Protein AF-A0A951AWD9-F1 (afdb_monomer_lite)

Structure (mmCIF, N/CA/C/O backbone):
data_AF-A0A951AWD9-F1
#
_entry.id   AF-A0A951AWD9-F1
#
loop_
_atom_site.group_PDB
_atom_site.id
_atom_site.type_symbol
_atom_site.label_atom_id
_atom_site.label_alt_id
_atom_site.label_comp_id
_atom_site.label_asym_id
_atom_site.label_entity_id
_atom_site.label_seq_id
_atom_site.pdbx_PDB_ins_code
_atom_site.Cartn_x
_atom_site.Cartn_y
_atom_site.Cartn_z
_atom_site.occupancy
_atom_site.B_iso_or_equiv
_atom_site.auth_seq_id
_atom_site.auth_comp_id
_atom_site.auth_asym_id
_atom_site.auth_atom_id
_atom_site.p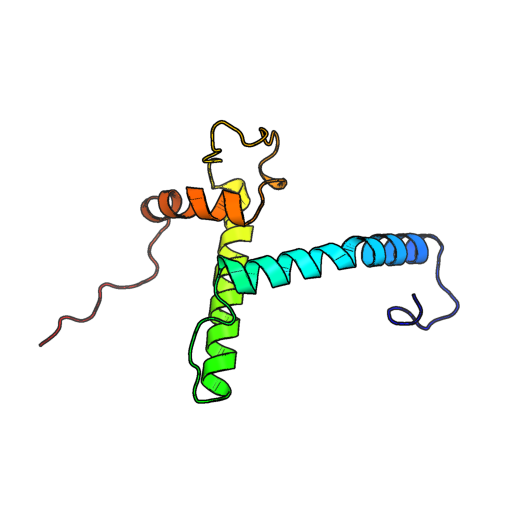dbx_PDB_model_nu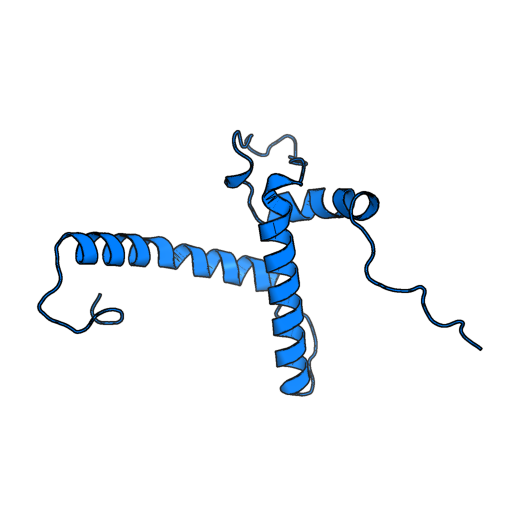m
ATOM 1 N N . MET A 1 1 ? 21.305 -2.491 -16.222 1.00 57.22 1 MET A N 1
ATOM 2 C CA . MET A 1 1 ? 20.548 -3.714 -16.576 1.00 57.22 1 MET A CA 1
ATOM 3 C C . MET A 1 1 ? 21.262 -5.003 -16.162 1.00 57.22 1 MET A C 1
ATOM 5 O O . MET A 1 1 ? 20.580 -5.927 -15.749 1.00 57.22 1 MET A O 1
ATOM 9 N N . TRP A 1 2 ? 22.603 -5.027 -16.172 1.00 58.62 2 TRP A N 1
ATOM 10 C CA . TRP A 1 2 ? 23.461 -6.113 -15.651 1.00 58.62 2 TRP A CA 1
ATOM 11 C C . TRP A 1 2 ? 23.041 -6.681 -14.281 1.00 58.62 2 TRP A C 1
ATOM 13 O O . TRP A 1 2 ? 23.166 -7.877 -14.051 1.00 58.62 2 TRP A O 1
ATOM 23 N N . LEU A 1 3 ? 22.461 -5.864 -13.393 1.00 63.81 3 LEU A N 1
ATOM 24 C CA . LEU A 1 3 ? 21.988 -6.346 -12.091 1.00 63.81 3 LEU A CA 1
ATOM 25 C C . LEU A 1 3 ? 20.840 -7.377 -12.184 1.00 63.81 3 LEU A C 1
ATOM 27 O O . LEU A 1 3 ? 20.562 -8.054 -11.200 1.00 63.81 3 LEU A O 1
ATOM 31 N N . TRP A 1 4 ? 20.113 -7.433 -13.307 1.00 69.44 4 TRP A N 1
ATOM 32 C CA . TRP A 1 4 ? 18.871 -8.210 -13.467 1.00 69.44 4 TRP A CA 1
ATOM 33 C C . TRP A 1 4 ? 18.958 -9.294 -14.543 1.00 69.44 4 TRP A C 1
ATOM 35 O O . TRP A 1 4 ? 18.113 -10.184 -14.574 1.00 69.44 4 TRP A O 1
ATOM 45 N N . TYR A 1 5 ? 19.957 -9.228 -15.421 1.00 74.25 5 TYR A N 1
ATOM 46 C CA . TYR A 1 5 ? 20.185 -10.225 -16.456 1.00 74.25 5 TYR A CA 1
ATOM 47 C C . TYR A 1 5 ? 21.662 -10.224 -16.839 1.00 74.25 5 TYR A C 1
ATOM 49 O O . TYR A 1 5 ? 22.251 -9.160 -17.035 1.00 74.25 5 TYR A O 1
ATOM 57 N N . SER A 1 6 ? 22.256 -11.412 -16.909 1.00 79.31 6 SER A N 1
ATOM 58 C CA . SER A 1 6 ? 23.694 -11.605 -17.119 1.00 79.31 6 SER A CA 1
ATOM 59 C C . SER A 1 6 ? 24.032 -12.402 -18.376 1.00 79.31 6 SER A C 1
ATOM 61 O O . SER A 1 6 ? 25.214 -12.585 -18.659 1.00 79.31 6 SER A O 1
ATOM 63 N N . ARG A 1 7 ? 23.033 -12.889 -19.127 1.00 80.62 7 ARG A N 1
ATOM 64 C CA . ARG A 1 7 ? 23.299 -13.621 -20.367 1.00 80.62 7 ARG A CA 1
ATOM 65 C C . ARG A 1 7 ? 23.437 -12.663 -21.562 1.00 80.62 7 ARG A C 1
ATOM 67 O O . ARG A 1 7 ? 22.787 -11.617 -21.574 1.00 80.62 7 ARG A O 1
ATOM 74 N N . PRO A 1 8 ? 24.295 -12.983 -22.539 1.00 77.56 8 PRO A N 1
ATOM 75 C CA . PRO A 1 8 ? 24.526 -12.131 -23.704 1.00 77.56 8 PRO A CA 1
ATOM 76 C C . PRO A 1 8 ? 23.463 -12.289 -24.808 1.00 77.56 8 PRO A C 1
ATOM 78 O O . PRO A 1 8 ? 23.361 -11.424 -25.670 1.00 77.56 8 PRO A O 1
ATOM 81 N N . ASP A 1 9 ? 22.655 -13.351 -24.785 1.00 85.75 9 ASP A N 1
ATOM 82 C CA . ASP A 1 9 ? 21.656 -13.732 -25.799 1.00 85.75 9 ASP A CA 1
ATOM 83 C C . ASP A 1 9 ? 20.261 -13.134 -25.538 1.00 85.75 9 ASP A C 1
ATOM 85 O O . ASP A 1 9 ? 19.228 -13.792 -25.648 1.00 85.75 9 ASP A O 1
ATOM 89 N N . LEU A 1 10 ? 20.225 -11.858 -25.164 1.00 86.69 10 LEU A N 1
ATOM 90 C CA . LEU A 1 10 ? 18.997 -11.171 -24.781 1.00 86.69 10 LEU A CA 1
ATOM 91 C C . LEU A 1 10 ? 18.179 -10.808 -26.027 1.00 86.69 10 LEU A C 1
ATOM 93 O O . LEU A 1 10 ? 18.614 -9.995 -26.839 1.00 86.69 10 LEU A O 1
ATOM 97 N N . SER A 1 11 ? 16.982 -11.382 -26.171 1.00 90.38 11 SER A N 1
ATOM 98 C CA . SER A 1 11 ? 16.075 -10.984 -27.252 1.00 90.38 11 SER A CA 1
ATOM 99 C C . SER A 1 11 ? 15.614 -9.531 -27.076 1.00 90.38 11 SER A C 1
ATOM 101 O O . SER A 1 11 ? 15.469 -9.044 -25.950 1.00 90.38 11 SER A O 1
ATOM 103 N N . ASP A 1 12 ? 15.277 -8.842 -28.168 1.00 89.81 12 ASP A N 1
ATOM 104 C CA . ASP A 1 12 ? 14.719 -7.479 -28.110 1.00 89.81 12 ASP A CA 1
ATOM 105 C C . ASP A 1 12 ? 13.452 -7.391 -27.242 1.00 89.81 12 ASP A C 1
ATOM 107 O O . ASP A 1 12 ? 13.168 -6.370 -26.605 1.00 89.81 12 ASP A O 1
ATOM 111 N N . THR A 1 13 ? 12.679 -8.478 -27.182 1.00 91.62 13 THR A N 1
ATOM 112 C CA . THR A 1 13 ? 11.474 -8.567 -26.348 1.00 91.62 13 THR A CA 1
ATOM 113 C C . THR A 1 13 ? 11.834 -8.586 -24.865 1.00 91.62 13 THR A C 1
ATOM 115 O O . THR A 1 13 ? 11.244 -7.847 -24.067 1.00 91.62 13 THR A O 1
ATOM 118 N N . ASP A 1 14 ? 12.830 -9.385 -24.488 1.00 88.94 14 ASP A N 1
ATOM 119 C CA . ASP A 1 14 ? 13.319 -9.458 -23.113 1.00 88.94 14 ASP A CA 1
ATOM 120 C C . ASP A 1 14 ? 13.976 -8.141 -22.694 1.00 88.94 14 ASP A C 1
ATOM 122 O O . ASP A 1 14 ? 13.742 -7.661 -21.580 1.00 88.94 14 ASP A O 1
ATOM 126 N N . LEU A 1 15 ? 14.704 -7.491 -23.607 1.00 89.31 15 LEU A N 1
ATOM 127 C CA . LEU A 1 15 ? 15.324 -6.191 -23.372 1.00 89.31 15 LEU A CA 1
ATOM 128 C C . LEU A 1 15 ? 14.255 -5.140 -23.071 1.00 89.31 15 LEU A C 1
ATOM 130 O O . LEU A 1 15 ? 14.309 -4.452 -22.049 1.00 89.31 15 LEU A O 1
ATOM 134 N N . ASN A 1 16 ? 13.217 -5.068 -23.902 1.00 91.62 16 ASN A N 1
ATOM 135 C CA . ASN A 1 16 ? 12.093 -4.166 -23.679 1.00 91.62 16 ASN A CA 1
ATOM 136 C C . ASN A 1 16 ? 11.373 -4.445 -22.352 1.00 91.62 16 ASN A C 1
ATOM 138 O O . ASN A 1 16 ? 10.979 -3.510 -21.644 1.00 91.62 16 ASN A O 1
ATOM 142 N N . ARG A 1 17 ? 11.212 -5.716 -21.970 1.00 89.81 17 ARG A N 1
ATOM 143 C CA . ARG A 1 17 ? 10.591 -6.099 -20.696 1.00 89.81 17 ARG A CA 1
ATOM 144 C C . ARG A 1 17 ? 11.435 -5.669 -19.500 1.00 89.81 17 ARG A C 1
ATOM 146 O O . ARG A 1 17 ? 10.899 -5.051 -18.577 1.00 89.81 17 ARG A O 1
ATOM 153 N N . LEU A 1 18 ? 12.734 -5.959 -19.516 1.00 89.75 18 LEU A N 1
ATOM 154 C CA . LEU A 1 18 ? 13.669 -5.565 -18.462 1.00 89.75 18 LEU A CA 1
ATOM 155 C C . LEU A 1 18 ? 13.762 -4.042 -18.349 1.00 89.75 18 LEU A C 1
ATOM 157 O O . LEU A 1 18 ? 13.774 -3.514 -17.239 1.00 89.75 18 LEU A O 1
ATOM 161 N N . TRP A 1 19 ? 13.756 -3.328 -19.477 1.00 88.44 19 TRP A N 1
ATOM 162 C CA . TRP A 1 19 ? 13.758 -1.868 -19.507 1.00 88.44 19 TRP A CA 1
ATOM 163 C C . TRP A 1 19 ? 12.502 -1.291 -18.849 1.00 88.44 19 TRP A C 1
ATOM 165 O O . TRP A 1 19 ? 12.590 -0.474 -17.932 1.00 88.44 19 TRP A O 1
ATOM 175 N N . ARG A 1 20 ? 11.316 -1.781 -19.232 1.00 90.38 20 ARG A N 1
ATOM 176 C CA . ARG A 1 20 ? 10.046 -1.376 -18.604 1.00 90.38 20 ARG A CA 1
ATOM 177 C C . ARG A 1 20 ? 10.026 -1.686 -17.109 1.00 90.38 20 ARG A C 1
ATOM 179 O O . ARG A 1 20 ? 9.556 -0.865 -16.326 1.00 90.38 20 ARG A O 1
ATOM 186 N N . ALA A 1 21 ? 10.534 -2.845 -16.701 1.00 88.06 21 ALA A N 1
ATOM 187 C CA . ALA A 1 21 ? 10.590 -3.228 -15.296 1.00 88.06 21 ALA A CA 1
ATOM 188 C C . ALA A 1 21 ? 11.583 -2.354 -14.502 1.00 88.06 21 ALA A C 1
ATOM 190 O O . ALA A 1 21 ? 11.283 -1.964 -13.373 1.00 88.06 21 ALA A O 1
ATOM 191 N N . PHE A 1 22 ? 12.710 -1.967 -15.107 1.00 86.88 22 PHE A N 1
ATOM 192 C CA . PHE A 1 22 ? 13.659 -1.021 -14.521 1.00 86.88 22 PHE A CA 1
ATOM 193 C C . PHE A 1 22 ? 13.017 0.353 -14.291 1.00 86.88 22 PHE A C 1
ATOM 195 O O . PHE A 1 22 ? 13.102 0.885 -13.186 1.00 86.88 22 PHE A O 1
ATOM 202 N N . LEU A 1 23 ? 12.287 0.887 -15.276 1.00 88.31 23 LEU A N 1
ATOM 203 C CA . LEU A 1 23 ? 11.564 2.159 -15.135 1.00 88.31 23 LEU A CA 1
ATOM 204 C C . LEU A 1 23 ? 10.492 2.117 -14.033 1.00 88.31 23 LEU A C 1
ATOM 206 O O . LEU A 1 23 ? 10.219 3.126 -13.387 1.00 88.31 23 LEU A O 1
ATOM 210 N N . ARG A 1 24 ? 9.907 0.943 -13.771 1.00 87.31 24 ARG A N 1
ATOM 211 C CA . ARG A 1 24 ? 8.931 0.729 -12.689 1.00 87.31 24 ARG A CA 1
ATOM 212 C C . ARG A 1 24 ? 9.569 0.566 -11.309 1.00 87.31 24 ARG A C 1
ATOM 214 O O . ARG A 1 24 ? 8.847 0.578 -10.318 1.00 87.31 24 ARG A O 1
ATOM 221 N N . ARG A 1 25 ? 10.900 0.456 -11.190 1.00 86.75 25 ARG A N 1
ATOM 222 C CA . ARG A 1 25 ? 11.588 0.302 -9.891 1.00 86.75 25 ARG A CA 1
ATOM 223 C C . ARG A 1 25 ? 11.231 1.417 -8.907 1.00 86.75 25 ARG A C 1
ATOM 225 O O . ARG A 1 25 ? 11.125 1.151 -7.712 1.00 86.75 25 ARG A O 1
ATOM 232 N N . PHE A 1 26 ? 10.999 2.631 -9.399 1.00 86.31 26 PHE A N 1
ATOM 233 C CA . PHE A 1 26 ? 10.597 3.775 -8.578 1.00 86.31 26 PHE A CA 1
ATOM 234 C C . PHE A 1 26 ? 9.253 3.562 -7.852 1.00 86.31 26 PHE A C 1
ATOM 236 O O . PHE A 1 26 ? 9.006 4.136 -6.789 1.00 86.31 26 PHE A O 1
ATOM 243 N N . ASP A 1 27 ? 8.394 2.665 -8.344 1.00 87.00 27 ASP A N 1
ATOM 244 C CA . ASP A 1 27 ? 7.144 2.300 -7.667 1.00 87.00 27 ASP A CA 1
ATOM 245 C C . ASP A 1 27 ? 7.406 1.612 -6.308 1.00 87.00 27 ASP A C 1
ATOM 247 O O . ASP A 1 27 ? 6.586 1.708 -5.383 1.00 87.00 27 ASP A O 1
ATOM 251 N N . LEU A 1 28 ? 8.572 0.971 -6.132 1.00 88.44 28 LEU A N 1
ATOM 252 C CA . LEU A 1 28 ? 8.980 0.392 -4.84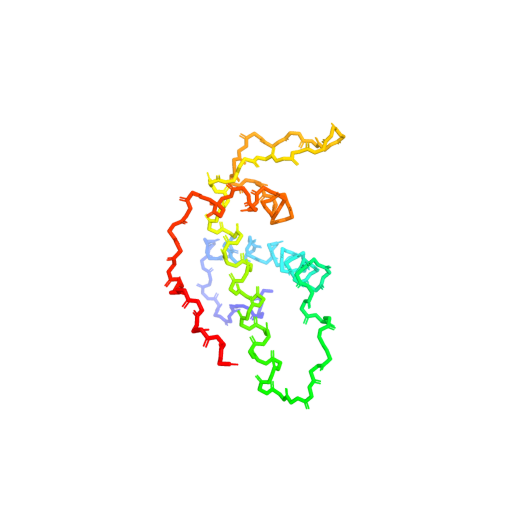7 1.00 88.44 28 LEU A CA 1
ATOM 253 C C . LEU A 1 28 ? 9.233 1.470 -3.795 1.00 88.44 28 LEU A C 1
ATOM 255 O O . LEU A 1 28 ? 8.855 1.286 -2.640 1.00 88.44 28 LEU A O 1
ATOM 259 N N . GLU A 1 29 ? 9.808 2.612 -4.170 1.00 93.25 29 GLU A N 1
ATOM 260 C CA . GLU A 1 29 ? 10.067 3.705 -3.228 1.00 93.25 29 GLU A CA 1
ATOM 261 C C . GLU A 1 29 ? 8.767 4.280 -2.672 1.00 93.25 29 GLU A C 1
ATOM 263 O O . GLU A 1 29 ? 8.628 4.477 -1.461 1.00 93.25 29 GLU A O 1
ATOM 268 N N . HIS A 1 30 ? 7.770 4.471 -3.537 1.00 91.94 30 HIS A N 1
ATOM 269 C CA . HIS A 1 30 ? 6.430 4.876 -3.122 1.00 91.94 30 HIS A CA 1
ATOM 270 C C . HIS A 1 30 ? 5.768 3.838 -2.221 1.00 91.94 30 HIS A C 1
ATOM 272 O O . HIS A 1 30 ? 5.119 4.199 -1.235 1.00 91.94 30 HIS A O 1
ATOM 278 N N . THR A 1 31 ? 5.960 2.554 -2.526 1.00 93.44 31 THR A N 1
ATOM 279 C CA . THR A 1 31 ? 5.457 1.460 -1.693 1.00 93.44 31 THR A CA 1
ATOM 280 C C . THR A 1 31 ? 6.106 1.508 -0.313 1.00 93.44 31 THR A C 1
ATOM 282 O O . THR A 1 31 ? 5.393 1.596 0.685 1.00 93.44 31 THR A O 1
ATOM 285 N N . PHE A 1 32 ? 7.437 1.570 -0.217 1.00 94.88 32 PHE A N 1
ATOM 286 C CA . PHE A 1 32 ? 8.140 1.678 1.064 1.00 94.88 32 PHE A CA 1
ATOM 287 C C . PHE A 1 32 ? 7.753 2.936 1.840 1.00 94.88 32 PHE A C 1
ATOM 289 O O . PHE A 1 32 ? 7.531 2.860 3.050 1.00 94.88 32 PHE A O 1
ATOM 296 N N . ARG A 1 33 ? 7.606 4.082 1.164 1.00 96.00 33 ARG A N 1
ATOM 297 C CA . ARG A 1 33 ? 7.111 5.319 1.779 1.00 96.00 33 ARG A CA 1
ATOM 298 C C . ARG A 1 33 ? 5.724 5.109 2.383 1.00 96.00 33 ARG A C 1
ATOM 300 O O . ARG A 1 33 ? 5.509 5.457 3.542 1.00 96.00 33 ARG A O 1
ATOM 307 N N . PHE A 1 34 ? 4.806 4.490 1.643 1.00 96.19 34 PHE A N 1
ATOM 308 C CA . PHE A 1 34 ? 3.464 4.175 2.126 1.00 96.19 34 PHE A CA 1
ATOM 309 C C . PHE A 1 34 ? 3.488 3.228 3.336 1.00 96.19 34 PHE A C 1
ATOM 311 O O . PHE A 1 34 ? 2.842 3.518 4.347 1.00 96.19 34 PHE A O 1
ATOM 318 N N . LEU A 1 35 ? 4.264 2.139 3.277 1.00 97.50 35 LEU A N 1
ATOM 319 C CA . LEU A 1 35 ? 4.392 1.183 4.382 1.00 97.50 35 LEU A CA 1
ATOM 320 C C . LEU A 1 35 ? 4.922 1.866 5.652 1.00 97.50 35 LEU A C 1
ATOM 322 O O . LEU A 1 35 ? 4.333 1.719 6.723 1.00 97.50 35 LEU A O 1
ATOM 326 N N . LYS A 1 36 ? 5.985 2.671 5.542 1.00 96.88 36 LYS A N 1
ATOM 327 C CA . LYS A 1 36 ? 6.592 3.375 6.684 1.00 96.88 36 LYS A CA 1
ATOM 328 C C . LYS A 1 36 ? 5.676 4.460 7.251 1.00 96.88 36 LYS A C 1
ATOM 330 O O . LYS A 1 36 ? 5.385 4.455 8.443 1.00 96.88 36 LYS A O 1
ATOM 335 N N . GLN A 1 37 ? 5.188 5.367 6.407 1.00 96.31 37 GLN A N 1
ATOM 336 C CA . GLN A 1 37 ? 4.502 6.585 6.855 1.00 96.31 37 GLN A CA 1
ATOM 337 C C . GLN A 1 37 ? 3.011 6.372 7.128 1.00 96.31 37 GLN A C 1
ATOM 339 O O . GLN A 1 37 ? 2.451 6.960 8.055 1.00 96.31 37 GLN A O 1
ATOM 344 N N . THR A 1 38 ? 2.347 5.532 6.334 1.00 96.00 38 THR A N 1
ATOM 345 C CA . THR A 1 38 ? 0.895 5.340 6.443 1.00 96.00 38 THR A CA 1
ATOM 346 C C . THR A 1 38 ? 0.561 4.131 7.301 1.00 96.00 38 THR A C 1
ATOM 348 O O . THR A 1 38 ? -0.170 4.281 8.282 1.00 96.00 38 THR A O 1
ATOM 351 N N . LEU A 1 39 ? 1.114 2.957 6.974 1.00 96.38 39 LEU A N 1
ATOM 352 C CA . LEU A 1 39 ? 0.855 1.725 7.731 1.00 96.38 39 LEU A CA 1
ATOM 353 C C . LEU A 1 39 ? 1.689 1.614 9.013 1.00 96.38 39 LEU A C 1
ATOM 355 O O . LEU A 1 39 ? 1.331 0.856 9.905 1.00 96.38 39 LEU A O 1
ATOM 359 N N . GLY A 1 40 ? 2.739 2.424 9.156 1.00 96.69 40 GLY A N 1
ATOM 360 C CA . GLY A 1 40 ? 3.514 2.498 10.388 1.00 96.69 40 GLY A CA 1
ATOM 361 C C . GLY A 1 40 ? 4.550 1.392 10.531 1.00 96.69 40 GLY A C 1
ATOM 362 O O . GLY A 1 40 ? 4.825 0.967 11.649 1.00 96.69 40 GLY A O 1
ATOM 363 N N . TRP A 1 41 ? 5.142 0.931 9.428 1.00 97.25 41 TRP A N 1
ATOM 364 C CA . TRP A 1 41 ? 6.139 -0.143 9.456 1.00 97.25 41 TRP A CA 1
ATOM 365 C C . TRP A 1 41 ? 7.279 0.117 10.455 1.00 97.25 41 TRP A C 1
ATOM 367 O O . TRP A 1 41 ? 7.686 -0.796 11.158 1.00 97.25 41 TRP A O 1
ATOM 377 N N . THR A 1 42 ? 7.708 1.371 10.612 1.00 96.19 42 THR A N 1
ATOM 378 C CA . THR A 1 42 ? 8.778 1.775 11.543 1.00 96.19 42 THR A CA 1
ATOM 379 C C . THR A 1 42 ? 8.267 2.391 12.851 1.00 96.19 42 THR A C 1
ATOM 381 O O . THR A 1 42 ? 9.048 2.986 13.585 1.00 96.19 42 THR A O 1
ATOM 384 N N . ARG A 1 43 ? 6.959 2.319 13.141 1.00 95.44 43 ARG A N 1
ATOM 385 C CA . ARG A 1 43 ? 6.367 2.895 14.362 1.00 95.44 43 ARG A CA 1
ATOM 386 C C . ARG A 1 43 ? 6.550 2.071 15.645 1.00 95.44 43 ARG A C 1
ATOM 388 O O . ARG A 1 43 ? 6.710 2.702 16.689 1.00 95.44 43 ARG A O 1
ATOM 395 N N . PRO A 1 44 ? 6.452 0.728 15.656 1.00 94.06 44 PRO A N 1
ATOM 396 C CA . PRO A 1 44 ? 6.465 0.002 16.922 1.00 94.06 44 PRO A CA 1
ATOM 397 C C . PRO A 1 44 ? 7.860 -0.025 17.548 1.00 94.06 44 PRO A C 1
ATOM 399 O O . PRO A 1 44 ? 8.874 -0.144 16.864 1.00 94.06 44 PRO A O 1
ATOM 402 N N . ARG A 1 45 ? 7.898 0.014 18.882 1.00 94.44 45 ARG A N 1
ATOM 403 C CA . ARG A 1 45 ? 9.123 -0.151 19.675 1.00 94.44 45 ARG A CA 1
ATOM 404 C C . ARG A 1 45 ? 9.370 -1.641 19.915 1.00 94.44 45 ARG A C 1
ATOM 406 O O . ARG A 1 45 ? 9.028 -2.181 20.963 1.00 94.44 45 ARG A O 1
ATOM 413 N N . ILE A 1 46 ? 9.888 -2.304 18.889 1.00 93.50 46 ILE A N 1
ATOM 414 C CA . ILE A 1 46 ? 10.219 -3.733 18.889 1.00 93.50 46 ILE A CA 1
ATOM 415 C C . ILE A 1 46 ? 11.442 -3.990 19.778 1.00 93.50 46 ILE A C 1
ATOM 417 O O . ILE A 1 46 ? 12.400 -3.222 19.743 1.00 93.50 46 ILE A O 1
ATOM 421 N N . ARG A 1 47 ? 11.412 -5.072 20.566 1.00 95.69 47 ARG A N 1
ATOM 422 C CA . ARG A 1 47 ? 12.512 -5.458 21.468 1.00 95.69 47 ARG A CA 1
ATOM 423 C C . ARG A 1 47 ? 13.283 -6.692 21.006 1.00 95.69 47 ARG A C 1
ATOM 425 O O . ARG A 1 47 ? 14.400 -6.895 21.462 1.00 95.69 47 ARG A O 1
ATOM 432 N N . THR A 1 48 ? 12.707 -7.509 20.122 1.00 97.38 48 THR A N 1
ATOM 433 C CA . THR A 1 48 ? 13.352 -8.727 19.603 1.00 97.38 48 THR A CA 1
ATOM 434 C C . THR A 1 48 ? 13.221 -8.843 18.081 1.00 97.38 48 THR A C 1
ATOM 436 O O . THR A 1 48 ? 12.222 -8.378 17.527 1.00 97.38 48 THR A O 1
ATOM 439 N N . PRO A 1 49 ? 14.167 -9.502 17.383 1.00 96.50 49 PRO A N 1
ATOM 440 C CA . PRO A 1 49 ? 14.084 -9.699 15.932 1.00 96.50 49 PRO A CA 1
ATOM 441 C C . PRO A 1 49 ? 12.767 -10.354 15.489 1.00 96.50 49 PRO A C 1
ATOM 443 O O . PRO A 1 49 ? 12.066 -9.822 14.632 1.00 96.50 49 PRO A O 1
ATOM 446 N N . ASN A 1 50 ? 12.337 -11.415 16.180 1.00 97.62 50 ASN A N 1
ATOM 447 C CA . ASN A 1 50 ? 11.100 -12.135 15.861 1.00 97.62 50 ASN A CA 1
ATOM 448 C C . ASN A 1 50 ? 9.841 -11.253 15.958 1.00 97.62 50 ASN A C 1
ATOM 450 O O . ASN A 1 50 ? 8.856 -11.491 15.259 1.00 97.62 50 ASN A O 1
ATOM 454 N N . GLN A 1 51 ? 9.823 -10.248 16.842 1.00 97.31 51 GLN A N 1
ATOM 455 C CA . GLN A 1 51 ? 8.730 -9.271 16.895 1.00 97.31 51 GLN A CA 1
ATOM 456 C C . GLN A 1 51 ? 8.730 -8.366 15.654 1.00 97.31 51 GLN A C 1
ATOM 458 O O . GLN A 1 51 ? 7.657 -8.033 15.151 1.00 97.31 51 GLN A O 1
ATOM 463 N N . GLY A 1 52 ? 9.908 -8.004 15.141 1.00 97.19 52 GLY A N 1
ATOM 464 C CA . GLY A 1 52 ? 10.056 -7.232 13.907 1.00 97.19 52 GLY A CA 1
ATOM 465 C C . GLY A 1 52 ? 9.620 -7.999 12.666 1.00 97.19 52 GLY A C 1
ATOM 466 O O . GLY A 1 52 ? 8.910 -7.439 11.826 1.00 97.19 52 GLY A O 1
ATOM 467 N N . ASP A 1 53 ? 9.931 -9.290 12.597 1.00 97.44 53 ASP A N 1
ATOM 468 C CA . ASP A 1 53 ? 9.465 -10.157 11.511 1.00 97.44 53 ASP A CA 1
ATOM 469 C C . ASP A 1 53 ? 7.940 -10.270 11.512 1.00 97.44 53 ASP A C 1
ATOM 471 O O . ASP A 1 53 ? 7.287 -10.027 10.496 1.00 97.44 53 ASP A O 1
ATOM 475 N N . ARG A 1 54 ? 7.340 -10.550 12.678 1.00 97.50 54 ARG A N 1
ATOM 476 C CA . ARG A 1 54 ? 5.875 -10.603 12.831 1.00 97.50 54 ARG A CA 1
ATOM 477 C C . ARG A 1 54 ? 5.220 -9.277 12.461 1.00 97.50 54 ARG A C 1
ATOM 479 O O . ARG A 1 54 ? 4.200 -9.271 11.775 1.00 97.50 54 ARG A O 1
ATOM 486 N N . TRP A 1 55 ? 5.801 -8.154 12.881 1.00 97.88 55 TRP A N 1
ATOM 487 C CA . TRP A 1 55 ? 5.287 -6.839 12.513 1.00 97.88 55 TRP A CA 1
ATOM 488 C C . TRP A 1 55 ? 5.358 -6.596 11.005 1.00 97.88 55 TRP A C 1
ATOM 490 O O . TRP A 1 55 ? 4.398 -6.105 10.412 1.00 97.88 55 TRP A O 1
ATOM 500 N N . THR A 1 56 ? 6.453 -6.998 10.362 1.00 97.50 56 THR A N 1
ATOM 501 C CA . THR A 1 56 ? 6.596 -6.916 8.905 1.00 97.50 56 THR A CA 1
ATOM 502 C C . THR A 1 56 ? 5.524 -7.746 8.203 1.00 97.50 56 THR A C 1
ATOM 504 O O . THR A 1 56 ? 4.866 -7.235 7.298 1.00 97.50 56 THR A O 1
ATOM 507 N N . TRP A 1 57 ? 5.249 -8.967 8.670 1.00 97.94 57 TRP A N 1
ATOM 508 C CA . TRP A 1 57 ? 4.153 -9.786 8.144 1.00 97.94 57 TRP A CA 1
ATOM 509 C C . TRP A 1 57 ? 2.779 -9.129 8.305 1.00 97.94 57 TRP A C 1
ATOM 511 O O . TRP A 1 57 ? 1.993 -9.143 7.359 1.00 97.94 57 TRP A O 1
ATOM 521 N N . ILE A 1 58 ? 2.498 -8.485 9.442 1.00 97.12 58 ILE A N 1
ATOM 522 C CA . ILE A 1 58 ? 1.249 -7.728 9.645 1.00 97.12 58 ILE A CA 1
ATOM 523 C C . ILE A 1 58 ? 1.138 -6.574 8.639 1.00 97.12 58 ILE A C 1
ATOM 525 O O . ILE A 1 58 ? 0.087 -6.383 8.026 1.00 97.12 58 ILE A O 1
ATOM 529 N N . ILE A 1 59 ? 2.218 -5.819 8.427 1.00 97.69 59 ILE A N 1
ATOM 530 C CA . ILE A 1 59 ? 2.255 -4.712 7.461 1.00 97.69 59 ILE A CA 1
ATOM 531 C C . ILE A 1 59 ? 2.031 -5.215 6.029 1.00 97.69 59 ILE A C 1
ATOM 533 O O . ILE A 1 59 ? 1.246 -4.616 5.287 1.00 97.69 59 ILE A O 1
ATOM 537 N N . LEU A 1 60 ? 2.677 -6.319 5.642 1.00 97.25 60 LEU A N 1
ATOM 538 C CA . LEU A 1 60 ? 2.504 -6.937 4.326 1.00 97.25 60 LEU A CA 1
ATOM 539 C C . LEU A 1 60 ? 1.081 -7.471 4.134 1.00 97.25 60 LEU A C 1
ATOM 541 O O . LEU A 1 60 ? 0.485 -7.246 3.078 1.00 97.25 60 LEU A O 1
ATOM 545 N N . ALA A 1 61 ? 0.501 -8.107 5.154 1.00 96.69 61 ALA A N 1
ATOM 546 C CA . ALA A 1 61 ? -0.883 -8.568 5.129 1.00 96.69 61 ALA A CA 1
ATOM 547 C C . ALA A 1 61 ? -1.857 -7.392 4.958 1.00 96.69 61 ALA A C 1
ATOM 549 O O . ALA A 1 61 ? -2.702 -7.422 4.064 1.00 96.69 61 ALA A O 1
ATOM 550 N N . ALA A 1 62 ? -1.691 -6.312 5.728 1.00 95.69 62 ALA A N 1
ATOM 551 C CA . ALA A 1 62 ? -2.514 -5.109 5.606 1.00 95.69 62 ALA A CA 1
ATOM 552 C C . ALA A 1 62 ? -2.385 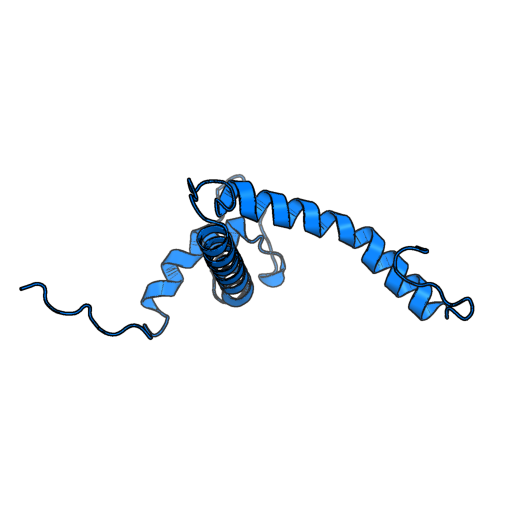-4.455 4.219 1.00 95.69 62 ALA A C 1
ATOM 554 O O . ALA A 1 62 ? -3.386 -4.077 3.608 1.00 95.69 62 ALA A O 1
ATOM 555 N N . HIS A 1 63 ? -1.168 -4.349 3.675 1.00 96.38 63 HIS A N 1
ATOM 556 C CA . HIS A 1 63 ? -0.965 -3.839 2.318 1.00 96.38 6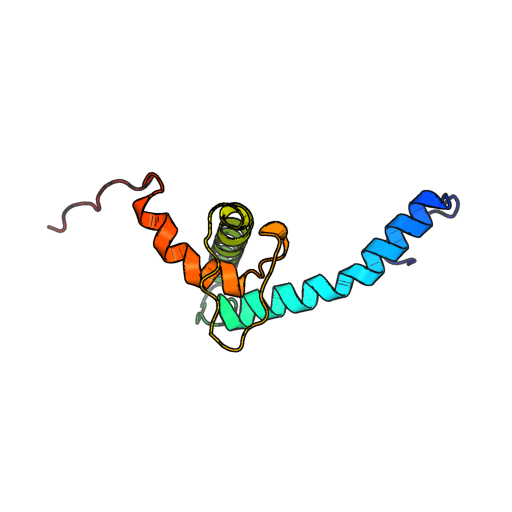3 HIS A CA 1
ATOM 557 C C . HIS A 1 63 ? -1.644 -4.725 1.263 1.00 96.38 63 HIS A C 1
ATOM 559 O O . HIS A 1 63 ? -2.293 -4.211 0.351 1.00 96.38 63 HIS A O 1
ATOM 565 N N . THR A 1 64 ? -1.548 -6.046 1.415 1.00 95.44 64 THR A N 1
ATOM 566 C CA . THR A 1 64 ? -2.184 -7.024 0.522 1.00 95.44 64 THR A CA 1
ATOM 567 C C . THR A 1 64 ? -3.704 -6.915 0.576 1.00 95.44 64 THR A C 1
ATOM 569 O O . THR A 1 64 ? -4.344 -6.836 -0.471 1.00 95.44 64 THR A O 1
ATOM 572 N N . GLN A 1 65 ? -4.289 -6.795 1.770 1.00 93.12 65 GLN A N 1
ATOM 573 C CA . GLN A 1 65 ? -5.725 -6.561 1.944 1.00 93.12 65 GLN A CA 1
ATOM 574 C C . GLN A 1 65 ? -6.186 -5.291 1.222 1.00 93.12 65 GLN A C 1
ATOM 576 O O . GLN A 1 65 ? -7.191 -5.324 0.515 1.00 93.12 65 GLN A O 1
ATOM 581 N N . LEU A 1 66 ? -5.433 -4.190 1.324 1.00 94.44 66 LEU A N 1
ATOM 582 C CA . LEU A 1 66 ? -5.739 -2.966 0.578 1.00 94.44 66 LEU A CA 1
ATOM 583 C C . LEU A 1 66 ? -5.645 -3.175 -0.940 1.00 94.44 66 LEU A C 1
ATOM 585 O O . LEU A 1 66 ? -6.461 -2.634 -1.679 1.00 94.44 66 LEU A O 1
ATOM 589 N N . ARG A 1 67 ? -4.679 -3.960 -1.433 1.00 92.69 67 ARG A N 1
ATOM 590 C CA . ARG A 1 67 ? -4.584 -4.261 -2.870 1.00 92.69 67 ARG A CA 1
ATOM 591 C C . ARG A 1 67 ? -5.766 -5.090 -3.368 1.00 92.69 67 ARG A C 1
ATOM 593 O O . ARG A 1 67 ? -6.298 -4.768 -4.426 1.00 92.69 67 ARG A O 1
ATOM 600 N N . LEU A 1 68 ? -6.192 -6.099 -2.612 1.00 92.25 68 LEU A N 1
ATOM 601 C CA . LEU A 1 68 ? -7.332 -6.953 -2.966 1.00 92.25 68 LEU A CA 1
ATOM 602 C C . LEU A 1 68 ? -8.664 -6.194 -2.889 1.00 92.25 68 LEU A C 1
ATOM 604 O O . LEU A 1 68 ? -9.516 -6.333 -3.761 1.00 92.25 68 LEU A O 1
ATOM 608 N N . ALA A 1 69 ? -8.820 -5.314 -1.901 1.00 92.00 69 ALA A N 1
ATOM 609 C CA . ALA A 1 69 ? -10.021 -4.500 -1.723 1.00 92.00 69 ALA A CA 1
ATOM 610 C C . ALA A 1 69 ? -10.194 -3.380 -2.760 1.00 92.00 69 ALA A C 1
ATOM 612 O O . ALA A 1 69 ? -11.208 -2.676 -2.731 1.00 92.00 69 ALA A O 1
ATOM 613 N N . ARG A 1 70 ? -9.232 -3.189 -3.671 1.00 91.88 70 ARG A N 1
ATOM 614 C CA . ARG A 1 70 ? -9.228 -2.089 -4.644 1.00 91.88 70 ARG A CA 1
ATOM 615 C C . ARG A 1 70 ? -10.528 -1.988 -5.440 1.00 91.88 70 ARG A C 1
ATOM 617 O O . ARG A 1 70 ? -11.049 -0.892 -5.595 1.00 91.88 70 ARG A O 1
ATOM 624 N N . HIS A 1 71 ? -11.045 -3.116 -5.915 1.00 90.12 71 HIS A N 1
ATOM 625 C CA . HIS A 1 71 ? -12.258 -3.157 -6.737 1.00 90.12 71 HIS A CA 1
ATOM 626 C C . HIS A 1 71 ? -13.551 -3.124 -5.918 1.00 90.12 71 HIS A C 1
ATOM 628 O O . HIS A 1 71 ? -14.619 -2.890 -6.467 1.00 90.12 71 HIS A O 1
ATOM 634 N N . LEU A 1 72 ? -13.453 -3.341 -4.607 1.00 89.75 72 LEU A N 1
ATOM 635 C CA . LEU A 1 72 ? -14.597 -3.360 -3.696 1.00 89.75 72 LEU A CA 1
ATOM 636 C C . LEU A 1 72 ? -14.827 -1.994 -3.040 1.00 89.75 72 LEU A C 1
ATOM 638 O O . LEU A 1 72 ? -15.909 -1.714 -2.529 1.00 89.75 72 LEU A O 1
ATOM 642 N N . THR A 1 73 ? -13.799 -1.147 -3.015 1.00 89.38 73 THR A N 1
ATOM 643 C CA . THR A 1 73 ? -13.812 0.105 -2.262 1.00 89.38 73 THR A CA 1
ATOM 644 C C . THR A 1 73 ? -14.339 1.257 -3.106 1.00 89.38 73 THR A C 1
ATOM 646 O O . THR A 1 73 ? -13.757 1.600 -4.131 1.00 89.38 73 THR A O 1
ATOM 649 N N . HIS A 1 74 ? -15.386 1.921 -2.619 1.00 88.38 74 HIS A N 1
ATOM 650 C CA . HIS A 1 74 ? -15.821 3.202 -3.169 1.00 88.38 74 HIS A CA 1
ATOM 651 C C . HIS A 1 74 ? -14.792 4.301 -2.865 1.00 88.38 74 HIS A C 1
ATOM 653 O O . HIS A 1 74 ? -14.340 4.436 -1.722 1.00 88.38 74 HIS A O 1
ATOM 659 N N . ASP A 1 75 ? -14.446 5.119 -3.861 1.00 89.94 75 ASP A N 1
ATOM 660 C CA . ASP A 1 75 ? -13.493 6.214 -3.680 1.00 89.94 75 ASP A CA 1
ATOM 661 C C . ASP A 1 75 ? -14.109 7.349 -2.848 1.00 89.94 75 ASP A C 1
ATOM 663 O O . ASP A 1 75 ? -14.943 8.122 -3.318 1.00 89.94 75 ASP A O 1
ATOM 667 N N . LEU A 1 76 ? -13.697 7.455 -1.583 1.00 91.00 76 LEU A N 1
ATOM 668 C CA . LEU A 1 76 ? -14.055 8.564 -0.693 1.00 91.00 76 LEU A CA 1
ATOM 669 C C . LEU A 1 76 ? -13.094 9.740 -0.909 1.00 91.00 76 LEU A C 1
ATOM 671 O O . LEU A 1 76 ? -12.253 10.073 -0.061 1.00 91.00 76 LEU A O 1
ATOM 675 N N . ARG A 1 77 ? -13.209 10.325 -2.100 1.00 91.31 77 ARG A N 1
ATOM 676 C CA . ARG A 1 77 ? -12.410 11.446 -2.592 1.00 91.31 77 ARG A CA 1
ATOM 677 C C . ARG A 1 77 ? -12.709 12.721 -1.800 1.00 91.31 77 ARG A C 1
ATOM 679 O O . ARG A 1 77 ? -13.863 13.047 -1.540 1.00 91.31 77 ARG A O 1
ATOM 686 N N . ARG A 1 78 ? -11.671 13.476 -1.440 1.00 92.50 78 ARG A N 1
ATOM 687 C CA . ARG A 1 78 ? -11.817 14.834 -0.882 1.00 92.50 78 ARG A CA 1
ATOM 688 C C . ARG A 1 78 ? -12.142 15.837 -1.999 1.00 92.50 78 ARG A C 1
ATOM 690 O O . ARG A 1 78 ? -11.729 15.607 -3.132 1.00 92.50 78 ARG A O 1
ATOM 697 N N . PRO A 1 79 ? -12.801 16.974 -1.716 1.00 93.56 79 PRO A N 1
ATOM 698 C CA . PRO A 1 79 ? -13.259 17.900 -2.760 1.00 93.56 79 PRO A CA 1
ATOM 699 C C . PRO A 1 79 ? -12.175 18.322 -3.767 1.00 93.56 79 PRO A C 1
ATOM 701 O O . PRO A 1 79 ? -12.420 18.315 -4.971 1.00 93.56 79 PRO A O 1
ATOM 704 N N . TRP A 1 80 ? -10.956 18.577 -3.284 1.00 93.88 80 TRP A N 1
ATOM 705 C CA . TRP A 1 80 ? -9.803 19.027 -4.078 1.00 93.88 80 TRP A CA 1
ATOM 706 C C . TRP A 1 80 ? -9.010 17.908 -4.767 1.00 93.88 80 TRP A C 1
ATOM 708 O O . TRP A 1 80 ? -8.060 18.161 -5.506 1.00 93.88 80 TRP A O 1
ATOM 718 N N . GLU A 1 81 ? -9.329 16.647 -4.496 1.00 93.50 81 GLU A N 1
ATOM 719 C CA . GLU A 1 81 ? -8.602 15.520 -5.067 1.00 93.50 81 GLU A CA 1
ATOM 720 C C . GLU A 1 81 ? -9.086 15.235 -6.493 1.00 93.50 81 GLU A C 1
ATOM 722 O O . GLU A 1 81 ? -10.283 15.229 -6.740 1.00 93.50 81 GLU A O 1
ATOM 727 N N . LYS A 1 82 ? -8.194 14.938 -7.445 1.00 90.44 82 LYS A N 1
ATOM 728 C CA . LYS A 1 82 ? -8.624 14.631 -8.823 1.00 90.44 82 LYS A CA 1
ATOM 729 C C . LYS A 1 82 ? -9.500 13.364 -8.883 1.00 90.44 82 LYS A C 1
ATOM 731 O O . LYS A 1 82 ? -9.187 12.396 -8.173 1.00 90.44 82 LYS A O 1
ATOM 736 N N . PRO A 1 83 ? -10.571 13.330 -9.697 1.00 87.44 83 PRO A N 1
ATOM 737 C CA . PRO A 1 83 ? -11.333 12.110 -9.941 1.00 87.44 83 PRO A CA 1
ATOM 738 C C . PRO A 1 83 ? -10.443 11.010 -10.521 1.00 87.44 83 PRO A C 1
ATOM 740 O O . PRO A 1 83 ? -9.515 11.285 -11.280 1.00 87.44 83 PRO A O 1
ATOM 743 N N . VAL A 1 84 ? -10.724 9.765 -10.149 1.00 86.38 84 VAL A N 1
ATOM 744 C CA . VAL A 1 84 ? -10.089 8.588 -10.740 1.00 86.38 84 VAL A CA 1
ATOM 745 C C . VAL A 1 84 ? -11.191 7.789 -11.418 1.00 86.38 84 VAL A C 1
ATOM 747 O O . VAL A 1 84 ? -12.090 7.299 -10.746 1.00 86.38 84 VAL A O 1
ATOM 750 N N . THR A 1 85 ? -11.129 7.692 -12.745 1.00 75.94 85 THR A N 1
ATOM 751 C CA . THR A 1 85 ? -12.182 7.065 -13.559 1.00 75.94 85 THR A CA 1
ATOM 752 C C . THR A 1 85 ? -12.207 5.544 -13.416 1.00 75.94 85 THR A C 1
ATOM 754 O O . THR A 1 85 ? -13.251 4.922 -13.560 1.00 75.94 85 THR A O 1
ATOM 757 N N . GLU A 1 86 ? -11.061 4.932 -13.104 1.00 82.50 86 GLU A N 1
ATOM 758 C CA . GLU A 1 86 ? -10.911 3.478 -13.097 1.00 82.50 86 GLU A CA 1
ATOM 759 C C . GLU A 1 86 ? -10.492 2.968 -11.709 1.00 82.50 86 GLU A C 1
ATOM 761 O O . GLU A 1 86 ? -9.441 3.382 -11.202 1.00 82.50 86 GLU A O 1
ATOM 766 N N . PRO A 1 87 ? -11.225 2.012 -11.101 1.00 76.94 87 PRO A N 1
ATOM 767 C CA . PRO A 1 87 ? -10.899 1.485 -9.774 1.00 76.94 87 PRO A CA 1
ATOM 768 C C . PRO A 1 87 ? -9.467 0.952 -9.662 1.00 76.94 87 PRO A C 1
ATOM 770 O O . PRO A 1 87 ? -8.825 1.093 -8.621 1.00 76.94 87 PRO A O 1
ATOM 773 N N . HIS A 1 88 ? -8.915 0.395 -10.748 1.00 81.12 88 HIS A N 1
ATOM 774 C CA . HIS A 1 88 ? -7.555 -0.144 -10.761 1.00 81.12 88 HIS A CA 1
ATOM 775 C C . HIS A 1 88 ? -6.463 0.930 -10.568 1.00 81.12 88 HIS A C 1
ATOM 777 O O . HIS A 1 88 ? -5.332 0.586 -10.222 1.00 81.12 88 HIS A O 1
ATOM 783 N N . ARG A 1 89 ? -6.789 2.219 -10.736 1.00 86.19 89 ARG A N 1
ATOM 784 C CA . ARG A 1 89 ? -5.875 3.353 -10.527 1.00 86.19 89 ARG A CA 1
ATOM 785 C C . ARG A 1 89 ? -5.956 3.948 -9.120 1.00 86.19 89 ARG A C 1
ATOM 787 O O . ARG A 1 89 ? -5.200 4.867 -8.806 1.00 86.19 89 ARG A O 1
ATOM 794 N N . LEU A 1 90 ? -6.834 3.438 -8.250 1.00 91.69 90 LEU A N 1
ATOM 795 C CA . LEU A 1 90 ? -6.906 3.908 -6.868 1.00 91.69 90 LEU A CA 1
ATOM 796 C C . LEU A 1 90 ? -5.616 3.579 -6.109 1.00 91.69 90 LEU A C 1
ATOM 798 O O . LEU A 1 90 ? -5.135 2.439 -6.070 1.00 91.69 90 LEU A O 1
ATOM 802 N N . THR A 1 91 ? -5.061 4.606 -5.465 1.00 91.75 91 THR A N 1
ATOM 803 C CA . THR A 1 91 ? -3.871 4.459 -4.628 1.00 91.75 91 THR A CA 1
ATOM 804 C C . THR A 1 91 ? -4.219 3.736 -3.322 1.00 91.75 91 THR A C 1
ATOM 806 O O . THR A 1 91 ? -5.338 3.882 -2.817 1.00 91.75 91 THR A O 1
ATOM 809 N N . PRO A 1 92 ? -3.270 3.005 -2.704 1.00 93.56 92 PRO A N 1
ATOM 810 C CA . PRO A 1 92 ? -3.494 2.352 -1.410 1.00 93.56 92 PRO A CA 1
ATOM 811 C C . PRO A 1 92 ? -4.027 3.299 -0.323 1.00 93.56 92 PRO A C 1
ATOM 813 O O . PRO A 1 92 ? -4.860 2.905 0.490 1.00 93.56 92 PRO A O 1
ATOM 816 N N . THR A 1 93 ? -3.613 4.570 -0.339 1.00 94.00 93 THR A N 1
ATOM 817 C CA . THR A 1 93 ? -4.120 5.606 0.572 1.00 94.00 93 THR A CA 1
ATOM 818 C C . THR A 1 93 ? -5.607 5.885 0.373 1.00 94.00 93 THR A C 1
ATOM 820 O O . THR A 1 93 ? -6.329 5.997 1.364 1.00 94.00 93 THR A O 1
ATOM 823 N N . ARG A 1 94 ? -6.081 5.990 -0.877 1.00 93.62 94 ARG A N 1
ATOM 824 C CA . ARG A 1 94 ? -7.509 6.197 -1.171 1.00 93.62 94 ARG A CA 1
ATOM 825 C C . ARG A 1 94 ? -8.339 4.988 -0.775 1.00 93.62 94 ARG A C 1
ATOM 827 O O . ARG A 1 94 ? -9.329 5.144 -0.067 1.00 93.62 94 ARG A O 1
ATOM 834 N N . ILE A 1 95 ? -7.865 3.791 -1.120 1.00 94.44 95 ILE A N 1
ATOM 835 C CA . ILE A 1 95 ? -8.520 2.535 -0.740 1.00 94.44 95 ILE A CA 1
ATOM 836 C C . ILE A 1 95 ? -8.653 2.448 0.784 1.00 94.44 95 ILE A C 1
ATOM 838 O O . ILE A 1 95 ? -9.737 2.212 1.303 1.00 94.44 95 ILE A O 1
ATOM 842 N N . ARG A 1 96 ? -7.588 2.749 1.536 1.00 93.88 96 ARG A N 1
ATOM 843 C CA . ARG A 1 96 ? -7.617 2.732 3.006 1.00 93.88 96 ARG A CA 1
ATOM 844 C C . ARG A 1 96 ? -8.715 3.617 3.610 1.00 93.88 96 ARG A C 1
ATOM 846 O O . ARG A 1 96 ? -9.263 3.250 4.645 1.00 93.88 96 ARG A O 1
ATOM 853 N N . ARG A 1 97 ? -9.057 4.757 2.994 1.00 93.12 97 ARG A N 1
ATOM 854 C CA . ARG A 1 97 ? -10.129 5.641 3.496 1.00 93.12 97 ARG A CA 1
ATOM 855 C C . ARG A 1 97 ? -11.503 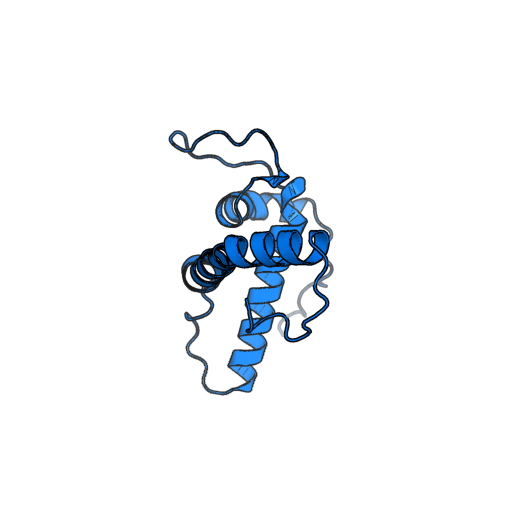4.980 3.422 1.00 93.12 97 ARG A C 1
ATOM 857 O O . ARG A 1 97 ? -12.279 5.105 4.364 1.00 93.12 97 ARG A O 1
ATOM 864 N N . GLY A 1 98 ? -11.785 4.278 2.326 1.00 91.12 98 GLY A N 1
ATOM 865 C CA . GLY A 1 98 ? -13.042 3.554 2.132 1.00 91.12 98 GLY A CA 1
ATOM 866 C C . GLY A 1 98 ? -13.051 2.149 2.738 1.00 91.12 98 GLY A C 1
ATOM 867 O O . GLY A 1 98 ? -14.122 1.615 3.002 1.00 91.12 98 GLY A O 1
ATOM 868 N N . PHE A 1 99 ? -11.882 1.565 3.022 1.00 90.94 99 PHE A N 1
ATOM 869 C CA . PHE A 1 99 ? -11.740 0.175 3.470 1.00 90.94 99 PHE A CA 1
ATOM 870 C C . PHE A 1 99 ? -12.571 -0.152 4.718 1.00 90.94 99 PHE A C 1
ATOM 872 O O . PHE A 1 99 ? -13.148 -1.232 4.817 1.00 90.94 99 PHE A O 1
ATOM 879 N N . ARG A 1 100 ? -12.710 0.795 5.658 1.00 88.06 100 ARG A N 1
ATOM 880 C CA . ARG A 1 100 ? -13.539 0.606 6.864 1.00 88.06 100 ARG A CA 1
ATOM 881 C C . ARG A 1 100 ? -15.011 0.302 6.546 1.00 88.06 100 ARG A C 1
ATOM 883 O O . ARG A 1 100 ? -15.655 -0.401 7.315 1.00 88.06 100 ARG A O 1
ATOM 890 N N . ASN A 1 101 ? -15.516 0.781 5.407 1.00 90.25 101 ASN A N 1
ATOM 891 C CA . ASN A 1 101 ? -16.892 0.559 4.961 1.00 90.25 101 ASN A CA 1
ATOM 892 C C . ASN A 1 101 ? -17.086 -0.833 4.334 1.00 90.25 101 ASN A C 1
ATOM 894 O O . ASN A 1 101 ? -18.221 -1.224 4.070 1.00 90.25 101 ASN A O 1
ATOM 898 N N . LEU A 1 102 ? -16.001 -1.579 4.091 1.00 87.81 102 LEU A N 1
ATOM 899 C CA . LEU A 1 102 ? -16.068 -2.968 3.635 1.00 87.81 102 LEU A CA 1
ATOM 900 C C . LEU A 1 102 ? -16.309 -3.935 4.785 1.00 87.81 102 LEU A C 1
ATOM 902 O O . LEU A 1 102 ? -16.981 -4.937 4.587 1.00 87.81 102 LEU A O 1
ATOM 906 N N . ARG A 1 103 ? -15.814 -3.624 5.992 1.00 78.19 103 ARG A N 1
ATOM 907 C CA . ARG A 1 103 ? -15.905 -4.518 7.157 1.00 78.19 103 ARG A CA 1
ATOM 908 C C . ARG A 1 103 ? -17.325 -5.052 7.417 1.00 78.19 103 ARG A C 1
ATOM 910 O O . ARG A 1 103 ? -17.424 -6.247 7.661 1.00 78.19 103 ARG A O 1
ATOM 917 N N . PRO A 1 104 ? -18.409 -4.251 7.343 1.00 84.00 104 PRO A N 1
ATOM 918 C CA . PRO A 1 104 ? -19.769 -4.765 7.537 1.00 84.00 104 PRO A CA 1
ATOM 919 C C . PRO A 1 104 ? -20.252 -5.723 6.437 1.00 84.00 104 PRO A C 1
ATOM 921 O O . PRO A 1 104 ? -21.219 -6.443 6.645 1.00 84.00 104 PRO A O 1
ATOM 924 N N . LYS A 1 105 ? -19.616 -5.706 5.261 1.00 84.81 105 LYS A N 1
ATOM 925 C CA . LYS A 1 105 ? -19.989 -6.504 4.082 1.00 84.81 105 LYS A CA 1
ATOM 926 C C . LYS A 1 105 ? -19.141 -7.767 3.921 1.00 84.81 105 LYS A C 1
ATOM 928 O O . LYS A 1 105 ? -19.422 -8.578 3.046 1.00 84.81 105 LYS A O 1
ATOM 933 N N . THR A 1 106 ? -18.091 -7.915 4.723 1.00 81.25 106 THR A N 1
ATOM 934 C CA . THR A 1 106 ? -17.175 -9.054 4.665 1.00 81.25 106 THR A CA 1
ATOM 935 C C . THR A 1 106 ? -17.495 -10.018 5.801 1.00 81.25 106 THR A C 1
ATOM 937 O O . THR A 1 106 ? -17.708 -9.596 6.936 1.00 81.25 106 THR A O 1
ATOM 940 N N . THR A 1 107 ? -17.481 -11.319 5.519 1.00 80.75 107 THR A N 1
ATOM 941 C CA . THR A 1 107 ? -17.577 -12.360 6.551 1.00 80.75 107 THR A CA 1
ATOM 942 C C . THR A 1 107 ? -16.471 -12.173 7.590 1.00 80.75 107 THR A C 1
ATOM 944 O O . THR A 1 107 ? -15.308 -12.014 7.216 1.00 80.75 107 THR A O 1
ATOM 947 N N . LEU A 1 108 ? -16.806 -12.203 8.885 1.00 75.88 108 LEU A N 1
ATOM 948 C CA . LEU A 1 108 ? -15.805 -12.250 9.951 1.00 75.88 108 LEU A CA 1
ATOM 949 C C . LEU A 1 108 ? -15.343 -13.703 10.138 1.00 75.88 108 LEU A C 1
ATOM 951 O O . LEU A 1 108 ? -16.127 -14.510 10.627 1.00 75.88 108 LEU A O 1
ATOM 955 N N . PRO A 1 109 ? -14.085 -14.047 9.802 1.00 76.06 109 PRO A N 1
ATOM 956 C CA . PRO A 1 109 ? -13.564 -15.386 10.066 1.00 76.06 109 PRO A CA 1
ATOM 957 C C . PRO A 1 109 ? -13.183 -15.584 11.542 1.00 76.06 109 PRO A C 1
ATOM 959 O O . PRO A 1 109 ? -12.894 -16.699 11.959 1.00 76.06 109 PRO A O 1
ATOM 962 N N . ALA A 1 110 ? -13.128 -14.505 12.330 1.00 80.69 110 ALA A N 1
ATOM 963 C CA . ALA A 1 110 ? -12.774 -14.567 13.739 1.00 80.69 110 ALA A CA 1
ATOM 964 C C . ALA A 1 110 ? -13.994 -14.936 14.589 1.00 80.69 110 ALA A C 1
ATOM 966 O O . ALA A 1 110 ? -15.025 -14.264 14.520 1.00 80.69 110 ALA A O 1
ATOM 967 N N . SER A 1 111 ? -13.843 -15.959 15.428 1.00 79.06 111 SER A N 1
ATOM 968 C CA . SER A 1 111 ? -14.818 -16.301 16.463 1.00 79.06 111 SER A CA 1
ATOM 969 C C . SER A 1 111 ? -14.943 -15.188 17.504 1.00 79.06 111 SER A C 1
ATOM 971 O O . SER A 1 111 ? -14.028 -14.377 17.686 1.00 79.06 111 SER A O 1
ATOM 973 N N . ALA A 1 112 ? -16.070 -15.174 18.219 1.00 83.31 112 ALA A N 1
ATOM 974 C CA . ALA A 1 112 ? -16.255 -14.291 19.364 1.00 83.31 112 ALA A CA 1
ATOM 975 C C . ALA A 1 112 ? -15.094 -14.452 20.371 1.00 83.31 112 ALA A C 1
ATOM 977 O O . ALA A 1 112 ? -14.578 -15.564 20.541 1.00 83.31 112 ALA A O 1
ATOM 978 N N . PRO A 1 113 ? -14.656 -13.360 21.027 1.00 83.31 113 PRO A N 1
ATOM 979 C CA . PRO A 1 113 ? -13.621 -13.445 22.047 1.00 83.31 113 PRO A CA 1
ATOM 980 C C . PRO A 1 113 ? -14.062 -14.390 23.169 1.00 83.31 113 PRO A C 1
ATOM 982 O O . PRO A 1 113 ? -15.250 -14.495 23.479 1.00 83.31 113 PRO A O 1
ATOM 985 N N . LYS A 1 114 ? -13.097 -15.075 23.791 1.00 87.25 114 LYS A N 1
ATOM 986 C CA . LYS A 1 114 ? -13.385 -15.882 24.981 1.00 87.25 114 LYS A CA 1
ATOM 987 C C . LYS A 1 114 ? -13.934 -14.965 26.088 1.00 87.25 114 LYS A C 1
ATOM 989 O O . LYS A 1 114 ? -13.381 -13.876 26.258 1.00 87.25 114 LYS A O 1
ATOM 994 N N . PRO A 1 115 ? -14.970 -15.385 26.836 1.00 86.44 115 PRO A N 1
ATOM 995 C CA . PRO A 1 115 ? -15.445 -14.626 27.985 1.00 86.44 115 PRO A CA 1
ATOM 996 C C . PRO A 1 115 ? -14.292 -14.400 28.970 1.00 86.44 115 PRO A C 1
ATOM 998 O O . PRO A 1 115 ? -13.548 -15.336 29.274 1.00 86.44 115 PRO A O 1
ATOM 1001 N N . SER A 1 116 ? -14.126 -13.167 29.448 1.00 80.25 116 SER A N 1
ATOM 1002 C CA . SER A 1 116 ? -13.252 -12.885 30.588 1.00 80.25 116 SER A CA 1
ATOM 1003 C C . SER A 1 116 ? -13.910 -13.418 31.859 1.00 80.25 116 SER A C 1
ATOM 1005 O O . SER A 1 116 ? -15.108 -13.205 32.049 1.00 80.25 116 SER A O 1
ATOM 1007 N N . ARG A 1 117 ? -13.139 -14.124 32.690 1.00 68.94 117 ARG A N 1
ATOM 1008 C CA . ARG A 1 117 ? -13.568 -14.554 34.025 1.00 68.94 117 ARG A CA 1
ATOM 1009 C C . ARG A 1 117 ? -13.522 -13.389 35.005 1.00 68.94 117 ARG A C 1
ATOM 1011 O O . ARG A 1 117 ? -12.622 -12.538 34.825 1.00 68.94 117 ARG A O 1
#

Radius of gyration: 19.68 Å; chains: 1; bounding box: 44×35×62 Å

Sequence (117 aa):
MWLWYSRPDLSDTDLNRLWRAFLRRFDLEHTFRFLKQTLGWTRPRIRTPNQGDRWTWIILAAHTQLRLARHLTHDLRRPWEKPVTEPHRLTPTRIRRGFRNLRPKTTLPASAPKPSR

Foldseek 3Di:
DCVVDPDPPQDPVNVVVVVVVVVCPVVVVVVVCCLCPPVNLPPDPDDDPVVNVVSVVVSVVLLVLLQVCLVVFDQPDDPPGDDDPDSNPDDSVRSVVRVVVCVVVDDDPDDDDDDDD

pLDDT: mean 89.11, std 8.05, range [57.22, 97.94]

Secondary structure (DSSP, 8-state):
-TTT---S---HHHHHHHHHHHHTTHHHHHHHHHIIIII-TT-S---SHHHHHHHHHHHHHHHHHHHHGGGT------TTSPP-SSGGG--HHHHHHHHTTTGGGS---SPPPPPP-